Protein AF-C1N9M2-F1 (afdb_monomer_lite)

Secondary structure (DSSP, 8-state):
---------------------------------------EE-HHHHHHHS-SBTTEEEEEEE-TT-GGGG-EEEEE-GGG-EEEEEE-TTSTTTTT--TT-EEEEEEEEEEE--TT-TT-TT-EEEEEEEE-TT--HHHHHHHHHT-SSEEEEEEE---

Radius of gyration: 27.57 Å; chains: 1; bounding box: 59×73×79 Å

Structure (mmCIF, N/CA/C/O backbone):
data_AF-C1N9M2-F1
#
_entry.id   AF-C1N9M2-F1
#
loop_
_atom_site.group_PDB
_atom_site.id
_atom_site.type_symbol
_atom_site.label_atom_id
_atom_site.label_alt_id
_atom_site.label_comp_id
_atom_site.label_asym_id
_atom_site.label_entity_id
_atom_site.label_seq_id
_atom_site.pdbx_PDB_ins_code
_atom_site.Cartn_x
_atom_site.Cartn_y
_atom_site.Cartn_z
_atom_site.occupancy
_atom_site.B_iso_or_equiv
_atom_site.auth_seq_id
_atom_site.auth_comp_id
_atom_site.auth_asym_id
_atom_site.auth_atom_id
_atom_site.pdbx_PDB_model_num
ATOM 1 N N . MET A 1 1 ? -35.253 -57.212 -59.640 1.00 37.41 1 MET A N 1
ATOM 2 C CA . MET A 1 1 ? -33.849 -57.649 -59.494 1.00 37.41 1 MET A CA 1
ATOM 3 C C . MET A 1 1 ? -33.002 -56.432 -59.171 1.00 37.41 1 MET A C 1
ATOM 5 O O . MET A 1 1 ? -33.325 -55.352 -59.641 1.00 37.41 1 MET A O 1
ATOM 9 N N . ALA A 1 2 ? -32.024 -56.613 -58.289 1.00 39.84 2 ALA A N 1
ATOM 10 C CA . ALA A 1 2 ? -31.252 -55.571 -57.618 1.00 39.84 2 ALA A CA 1
ATOM 11 C C . ALA A 1 2 ? -30.393 -54.697 -58.550 1.00 39.84 2 ALA A C 1
ATOM 13 O O . ALA A 1 2 ? -29.876 -55.211 -59.537 1.00 39.84 2 ALA A O 1
ATOM 14 N N . ALA A 1 3 ? -30.157 -53.438 -58.154 1.00 36.25 3 ALA A N 1
ATOM 15 C CA . ALA A 1 3 ? -28.809 -52.917 -57.878 1.00 36.25 3 ALA A CA 1
ATOM 16 C C . ALA A 1 3 ? -28.842 -51.491 -57.273 1.00 36.25 3 ALA A C 1
ATOM 18 O O . ALA A 1 3 ? -29.442 -50.590 -57.845 1.00 36.25 3 ALA A O 1
ATOM 19 N N . SER A 1 4 ? -28.162 -51.350 -56.126 1.00 38.06 4 SER A N 1
ATOM 20 C CA . SER A 1 4 ? -27.242 -50.271 -55.700 1.00 38.06 4 SER A CA 1
ATOM 21 C C . SER A 1 4 ? -27.684 -48.796 -55.815 1.00 38.06 4 SER A C 1
ATOM 23 O O . SER A 1 4 ? -27.888 -48.279 -56.900 1.00 38.06 4 SER A O 1
ATOM 25 N N . ALA A 1 5 ? -27.929 -48.067 -54.721 1.00 42.16 5 ALA A N 1
ATOM 26 C CA . ALA A 1 5 ? -27.001 -47.569 -53.691 1.00 42.16 5 ALA A CA 1
ATOM 27 C C . ALA A 1 5 ? -26.202 -46.301 -54.084 1.00 42.16 5 ALA A C 1
ATOM 29 O O . ALA A 1 5 ? -25.345 -46.334 -54.958 1.00 42.16 5 ALA A O 1
ATOM 30 N N . LEU A 1 6 ? -26.435 -45.265 -53.264 1.00 40.19 6 LEU A N 1
ATOM 31 C CA . LEU A 1 6 ? -25.511 -44.236 -52.764 1.00 40.19 6 LEU A CA 1
ATOM 32 C C . LEU A 1 6 ? -25.307 -42.909 -53.527 1.00 40.19 6 LEU A C 1
ATOM 34 O O . LEU A 1 6 ? -24.643 -42.812 -54.549 1.00 40.19 6 LEU A O 1
ATOM 38 N N . ASN A 1 7 ? -25.738 -41.880 -52.793 1.00 40.66 7 ASN A N 1
ATOM 39 C CA . ASN A 1 7 ? -25.037 -40.648 -52.436 1.00 40.66 7 ASN A CA 1
ATOM 40 C C . ASN A 1 7 ? -24.967 -39.461 -53.402 1.00 40.66 7 ASN A C 1
ATOM 42 O O . ASN A 1 7 ? -24.285 -39.430 -54.420 1.00 40.66 7 ASN A O 1
ATOM 46 N N . ALA A 1 8 ? -25.617 -38.414 -52.895 1.00 46.62 8 ALA A N 1
ATOM 47 C CA . ALA A 1 8 ? -25.542 -37.015 -53.242 1.00 46.62 8 ALA A CA 1
ATOM 48 C C . ALA A 1 8 ? -24.115 -36.465 -53.366 1.00 46.62 8 ALA A C 1
ATOM 50 O O . ALA A 1 8 ? -23.241 -36.731 -52.543 1.00 46.62 8 ALA A O 1
ATOM 51 N N . SER A 1 9 ? -23.948 -35.556 -54.322 1.00 42.84 9 SER A N 1
ATOM 52 C CA . SER A 1 9 ? -23.095 -34.374 -54.169 1.00 42.84 9 SER A CA 1
ATOM 53 C C . SER A 1 9 ? -23.531 -33.302 -55.174 1.00 42.84 9 SER A C 1
ATOM 55 O O . SER A 1 9 ? -22.881 -33.033 -56.179 1.00 42.84 9 SER A O 1
ATOM 57 N N . SER A 1 10 ? -24.681 -32.672 -54.917 1.00 50.44 10 SER A N 1
ATOM 58 C CA . SER A 1 10 ? -25.063 -31.444 -55.617 1.00 50.44 10 SER A CA 1
ATOM 59 C C . SER A 1 10 ? -24.289 -30.265 -55.026 1.00 50.44 10 SER A C 1
ATOM 61 O O . SER A 1 10 ? -24.615 -29.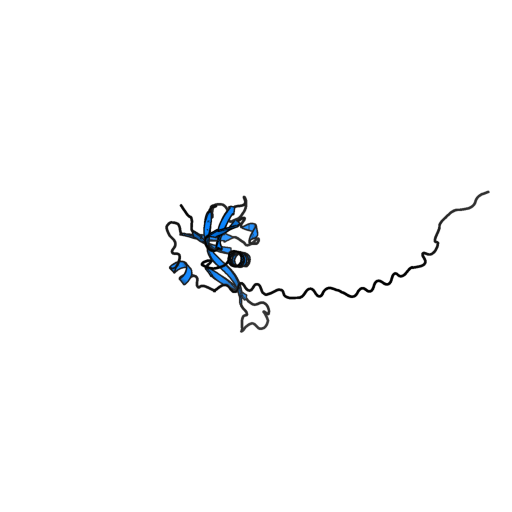742 -53.963 1.00 50.44 10 SER A O 1
ATOM 63 N N . VAL A 1 11 ? -23.215 -29.927 -55.730 1.00 45.47 11 VAL A N 1
ATOM 64 C CA . VAL A 1 11 ? -22.548 -28.628 -55.877 1.00 45.47 11 VAL A CA 1
ATOM 65 C C . VAL A 1 11 ? -23.225 -27.464 -55.128 1.00 45.47 11 VAL A C 1
ATOM 67 O O . VAL A 1 11 ? -24.228 -26.912 -55.578 1.00 45.47 11 VAL A O 1
ATOM 70 N N . PHE A 1 12 ? -22.633 -27.034 -54.010 1.00 42.81 12 PHE A N 1
ATOM 71 C CA . PHE A 1 12 ? -22.934 -25.731 -53.416 1.00 42.81 12 PHE A CA 1
ATOM 72 C C . PHE A 1 12 ? -22.310 -24.633 -54.287 1.00 42.81 12 PHE A C 1
ATOM 74 O O . PHE A 1 12 ? -21.106 -24.381 -54.244 1.00 42.81 12 PHE A O 1
ATOM 81 N N . LEU A 1 13 ? -23.146 -23.988 -55.099 1.00 48.97 13 LEU A N 1
ATOM 82 C CA . LEU A 1 13 ? -22.834 -22.736 -55.780 1.00 48.97 13 LEU A CA 1
ATOM 83 C C . LEU A 1 13 ? -22.651 -21.633 -54.733 1.00 48.97 13 LEU A C 1
ATOM 85 O O . LEU A 1 13 ? -23.570 -21.282 -53.996 1.00 48.97 13 LEU A O 1
ATOM 89 N N . GLY A 1 14 ? -21.427 -21.115 -54.656 1.00 43.50 14 GLY A N 1
ATOM 90 C CA . GLY A 1 14 ? -21.044 -20.066 -53.727 1.00 43.50 14 GLY A CA 1
ATOM 91 C C . GLY A 1 14 ? -21.743 -18.740 -54.014 1.00 43.50 14 GLY A C 1
ATOM 92 O O . GLY A 1 14 ? -21.480 -18.095 -55.026 1.00 43.50 14 GLY A O 1
ATOM 93 N N . SER A 1 15 ? -22.537 -18.268 -53.057 1.00 43.00 15 SER A N 1
ATOM 94 C CA . SER A 1 15 ? -22.836 -16.847 -52.905 1.00 43.00 15 SER A CA 1
ATOM 95 C C . SER A 1 15 ? -21.722 -16.205 -52.073 1.00 43.00 15 SER A C 1
ATOM 97 O O . SER A 1 15 ? -21.724 -16.262 -50.842 1.00 43.00 15 SER A O 1
ATOM 99 N N . ARG A 1 16 ? -20.731 -15.608 -52.741 1.00 47.44 16 ARG A N 1
ATOM 100 C CA . ARG A 1 16 ? -19.748 -14.730 -52.094 1.00 47.44 16 ARG A CA 1
ATOM 101 C C . ARG A 1 16 ? -20.454 -13.445 -51.654 1.00 47.44 16 ARG A C 1
ATOM 103 O O . ARG A 1 16 ? -20.592 -12.517 -52.443 1.00 47.44 16 ARG A O 1
ATOM 110 N N . VAL A 1 17 ? -20.883 -13.378 -50.396 1.00 45.50 17 VAL A N 1
ATOM 111 C CA . VAL A 1 17 ? -21.205 -12.099 -49.752 1.00 45.50 17 VAL A CA 1
ATOM 112 C C . VAL A 1 17 ? -19.875 -11.411 -49.449 1.00 45.50 17 VAL A C 1
ATOM 114 O O . VAL A 1 17 ? -19.174 -11.757 -48.502 1.00 45.50 17 VAL A O 1
ATOM 117 N N . ALA A 1 18 ? -19.491 -10.470 -50.306 1.00 50.62 18 ALA A N 1
ATOM 118 C CA . ALA A 1 18 ? -18.363 -9.586 -50.070 1.00 50.62 18 ALA A CA 1
ATOM 119 C C . ALA A 1 18 ? -18.758 -8.543 -49.012 1.00 50.62 18 ALA A C 1
ATOM 121 O O . ALA A 1 18 ? -19.285 -7.483 -49.337 1.00 50.62 18 ALA A O 1
ATOM 122 N N . THR A 1 19 ? -18.520 -8.836 -47.734 1.00 53.25 19 THR A N 1
ATOM 123 C CA . THR A 1 19 ? -18.505 -7.796 -46.697 1.00 53.25 19 THR A CA 1
ATOM 124 C C . THR A 1 19 ? -17.174 -7.042 -46.771 1.00 53.25 19 THR A C 1
ATOM 126 O O . THR A 1 19 ? -16.125 -7.685 -46.650 1.00 53.25 19 THR A O 1
ATOM 129 N N . PRO A 1 20 ? -17.157 -5.704 -46.923 1.00 45.53 20 PRO A N 1
ATOM 130 C CA . PRO A 1 20 ? -15.928 -4.932 -46.818 1.00 45.53 20 PRO A CA 1
ATOM 131 C C . PRO A 1 20 ? -15.431 -4.977 -45.367 1.00 45.53 20 PRO A C 1
ATOM 133 O O . PRO A 1 20 ? -15.916 -4.268 -44.487 1.00 45.53 20 PRO A O 1
ATOM 136 N N . SER A 1 21 ? -14.455 -5.842 -45.107 1.00 55.47 21 SER A N 1
ATOM 137 C CA . SER A 1 21 ? -13.678 -5.856 -43.870 1.00 55.47 21 SER A CA 1
ATOM 138 C C . SER A 1 21 ? -12.683 -4.693 -43.888 1.00 55.47 21 SER A C 1
ATOM 140 O O . SER A 1 21 ? -11.497 -4.88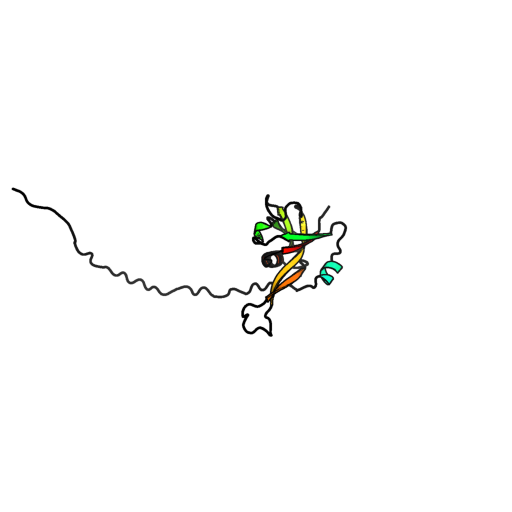6 -44.140 1.00 55.47 21 SER A O 1
ATOM 142 N N . THR A 1 22 ? -13.141 -3.476 -43.605 1.00 55.16 22 THR A N 1
ATOM 143 C CA . THR A 1 22 ? -12.250 -2.329 -43.375 1.00 55.16 22 THR A CA 1
ATOM 144 C C . THR A 1 22 ? -12.855 -1.346 -42.381 1.00 55.16 22 THR A C 1
ATOM 146 O O . THR A 1 22 ? -13.331 -0.274 -42.728 1.00 55.16 22 THR A O 1
ATOM 149 N N . ARG A 1 23 ? -12.764 -1.694 -41.098 1.00 48.91 23 ARG A N 1
ATOM 150 C CA . ARG A 1 23 ? -12.466 -0.747 -40.010 1.00 48.91 23 ARG A CA 1
ATOM 151 C C . ARG A 1 23 ? -12.032 -1.554 -38.797 1.00 48.91 23 ARG A C 1
ATOM 153 O O . ARG A 1 23 ? -12.763 -1.748 -37.832 1.00 48.91 23 ARG A O 1
ATOM 160 N N . ARG A 1 24 ? -10.795 -2.051 -38.862 1.00 43.84 24 ARG A N 1
ATOM 161 C CA . ARG A 1 24 ? -10.060 -2.432 -37.659 1.00 43.84 24 ARG A CA 1
ATOM 162 C C . ARG A 1 24 ? -9.912 -1.133 -36.877 1.00 43.84 24 ARG A C 1
ATOM 164 O O . ARG A 1 24 ? -9.107 -0.291 -37.266 1.00 43.84 24 ARG A O 1
ATOM 171 N N . ALA A 1 25 ? -10.764 -0.927 -35.872 1.00 48.66 25 ALA A N 1
ATOM 172 C CA . ALA A 1 25 ? -10.626 0.184 -34.946 1.00 48.66 25 ALA A CA 1
ATOM 173 C C . ALA A 1 25 ? -9.171 0.167 -34.483 1.00 48.66 25 ALA A C 1
ATOM 175 O O . ALA A 1 25 ? -8.717 -0.810 -33.877 1.00 48.66 25 ALA A O 1
ATOM 176 N N . SER A 1 26 ? -8.408 1.186 -34.874 1.00 52.25 26 SER A N 1
ATOM 177 C CA . SER A 1 26 ? -7.076 1.386 -34.348 1.00 52.25 26 SER A CA 1
ATOM 178 C C . SER A 1 26 ? -7.281 1.589 -32.856 1.00 52.25 26 SER A C 1
ATOM 180 O O . SER A 1 26 ? -7.698 2.649 -32.397 1.00 52.25 26 SER A O 1
ATOM 182 N N . ARG A 1 27 ? -7.075 0.519 -32.082 1.00 50.91 27 ARG A N 1
ATOM 183 C CA . ARG A 1 27 ? -6.890 0.613 -30.641 1.00 50.91 27 ARG A CA 1
ATOM 184 C C . ARG A 1 27 ? -5.716 1.561 -30.486 1.00 50.91 27 ARG A C 1
ATOM 186 O O . ARG A 1 27 ? -4.573 1.176 -30.728 1.00 50.91 27 ARG A O 1
ATOM 193 N N . SER A 1 28 ? -6.037 2.823 -30.219 1.00 47.47 28 SER A N 1
ATOM 194 C CA . SER A 1 28 ? -5.080 3.863 -29.903 1.00 47.47 28 SER A CA 1
ATOM 195 C C . SER A 1 28 ? -4.143 3.265 -28.868 1.00 47.47 28 SER A C 1
ATOM 197 O O . SER A 1 28 ? -4.559 2.950 -27.752 1.00 47.47 28 SER A O 1
ATOM 199 N N . LYS A 1 29 ? -2.890 3.028 -29.263 1.00 52.22 29 LYS A N 1
ATOM 200 C CA . LYS A 1 29 ? -1.802 2.718 -28.342 1.00 52.22 29 LYS A CA 1
ATOM 201 C C . LYS A 1 29 ? -1.490 3.999 -27.573 1.00 52.22 29 LYS A C 1
ATOM 203 O O . LYS A 1 29 ? -0.447 4.612 -27.747 1.00 52.22 29 LYS A O 1
ATOM 208 N N . ARG A 1 30 ? -2.424 4.417 -26.730 1.00 44.25 30 ARG A N 1
ATOM 209 C CA . ARG A 1 30 ? -2.139 5.199 -25.542 1.00 44.25 30 ARG A CA 1
ATOM 210 C C . ARG A 1 30 ? -2.389 4.265 -24.374 1.00 44.25 30 ARG A C 1
ATOM 212 O O . ARG A 1 30 ? -3.340 4.427 -23.624 1.00 44.25 30 ARG A O 1
ATOM 219 N N . ALA A 1 31 ? -1.493 3.293 -24.215 1.00 41.78 31 ALA A N 1
ATOM 220 C CA . ALA A 1 31 ? -1.048 3.020 -22.862 1.00 41.78 31 ALA A CA 1
ATOM 221 C C . ALA A 1 31 ? -0.388 4.332 -22.427 1.00 41.78 31 ALA A C 1
ATOM 223 O O . ALA A 1 31 ? 0.779 4.583 -22.727 1.00 41.78 31 ALA A O 1
ATOM 224 N N . SER A 1 32 ? -1.183 5.248 -21.866 1.00 40.25 32 SER A N 1
ATOM 225 C CA . SER A 1 32 ? -0.631 6.282 -21.010 1.00 40.25 32 SER A CA 1
ATOM 226 C C . SER A 1 32 ? 0.242 5.507 -20.048 1.00 40.25 32 SER A C 1
ATOM 228 O O . SER A 1 32 ? -0.272 4.629 -19.355 1.00 40.25 32 SER A O 1
ATOM 230 N N . LYS A 1 33 ? 1.557 5.736 -20.089 1.00 40.69 33 LYS A N 1
ATOM 231 C CA . LYS A 1 33 ? 2.416 5.332 -18.990 1.00 40.69 33 LYS A CA 1
ATOM 232 C C . LYS A 1 33 ? 1.690 5.835 -17.749 1.00 40.69 33 LYS A C 1
ATOM 234 O O . LYS A 1 33 ? 1.696 7.037 -17.496 1.00 40.69 33 LYS A O 1
ATOM 239 N N . VAL A 1 34 ? 1.061 4.937 -16.998 1.00 43.25 34 VAL A N 1
ATOM 240 C CA . VAL A 1 34 ? 0.866 5.142 -15.571 1.00 43.25 34 VAL A CA 1
ATOM 241 C C . VAL A 1 34 ? 2.269 4.952 -15.003 1.00 43.25 34 VAL A C 1
ATOM 243 O O . VAL A 1 34 ? 2.577 3.982 -14.332 1.00 43.25 34 VAL A O 1
ATOM 246 N N . ALA A 1 35 ? 3.187 5.832 -15.414 1.00 46.38 35 ALA A N 1
ATOM 247 C CA . ALA A 1 35 ? 4.283 6.188 -14.561 1.00 46.38 35 ALA A CA 1
ATOM 248 C C . ALA A 1 35 ? 3.530 6.830 -13.417 1.00 46.38 35 ALA A C 1
ATOM 250 O O . ALA A 1 35 ? 2.857 7.848 -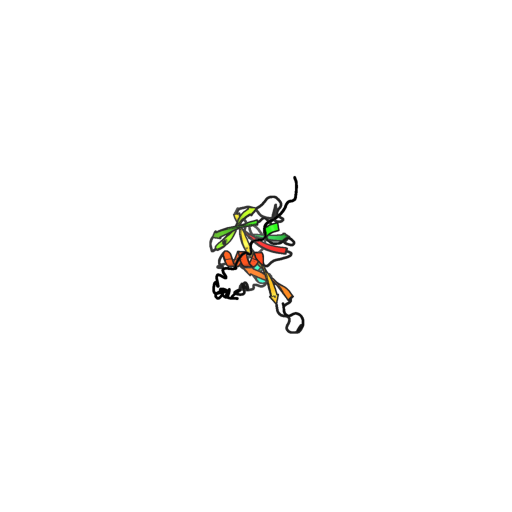13.624 1.00 46.38 35 ALA A O 1
ATOM 251 N N . VAL A 1 36 ? 3.509 6.146 -12.281 1.00 51.03 36 VAL A N 1
ATOM 252 C CA . VAL A 1 36 ? 3.121 6.765 -11.032 1.00 51.03 36 VAL A CA 1
ATOM 253 C C . VAL A 1 36 ? 4.003 8.006 -10.974 1.00 51.03 36 VAL A C 1
ATOM 255 O O . VAL A 1 36 ? 5.194 7.924 -10.706 1.00 51.03 36 VAL A O 1
ATOM 258 N N . ARG A 1 37 ? 3.460 9.167 -11.353 1.00 53.28 37 ARG A N 1
ATOM 259 C CA . ARG A 1 37 ? 4.154 10.451 -11.240 1.00 53.28 37 ARG A CA 1
ATOM 260 C C . ARG A 1 37 ? 4.013 10.894 -9.787 1.00 53.28 37 ARG A C 1
ATOM 262 O O . ARG A 1 37 ? 3.602 12.013 -9.509 1.00 53.28 37 ARG A O 1
ATOM 269 N N . ALA A 1 38 ? 4.251 9.934 -8.899 1.00 56.09 38 ALA A N 1
ATOM 270 C CA . ALA A 1 38 ? 4.344 10.091 -7.476 1.00 56.09 38 ALA A CA 1
ATOM 271 C C . ALA A 1 38 ? 5.443 11.113 -7.238 1.00 56.09 38 ALA A C 1
ATOM 273 O O . ALA A 1 38 ? 6.502 11.048 -7.871 1.00 56.09 38 ALA A O 1
ATOM 274 N N . LYS A 1 39 ? 5.204 12.062 -6.334 1.00 64.94 39 LYS A N 1
ATOM 275 C CA . LYS A 1 39 ? 6.320 12.740 -5.687 1.00 64.94 39 LYS A CA 1
ATOM 276 C C . LYS A 1 39 ? 7.149 11.646 -5.028 1.00 64.94 39 LYS A C 1
ATOM 278 O O . LYS A 1 39 ? 6.704 11.039 -4.061 1.00 64.94 39 LYS A O 1
ATOM 283 N N . GLN A 1 40 ? 8.296 11.348 -5.624 1.00 68.81 40 GLN A N 1
ATOM 284 C CA . GLN A 1 40 ? 9.262 10.452 -5.020 1.00 68.81 40 GLN A CA 1
ATOM 285 C C . GLN A 1 40 ? 9.716 11.115 -3.724 1.00 68.81 40 GLN A C 1
ATOM 287 O O . GLN A 1 40 ? 10.100 12.288 -3.732 1.00 68.81 40 GLN A O 1
ATOM 292 N N . CYS A 1 41 ? 9.609 10.389 -2.623 1.00 81.31 41 CYS A N 1
ATOM 293 C CA . CYS A 1 41 ? 10.083 10.830 -1.327 1.00 81.31 41 CYS A CA 1
ATOM 294 C C . CYS A 1 41 ? 11.199 9.895 -0.880 1.00 81.31 41 CYS A C 1
ATOM 296 O O . CYS A 1 41 ? 11.135 8.683 -1.105 1.00 81.31 41 CYS A O 1
ATOM 298 N N . GLU A 1 42 ? 12.212 10.467 -0.240 1.00 85.12 42 GLU A N 1
ATOM 299 C CA . GLU A 1 42 ? 13.232 9.679 0.435 1.00 85.12 42 GLU A CA 1
ATOM 300 C C . GLU A 1 42 ? 12.625 9.019 1.675 1.00 85.12 42 GLU A C 1
ATOM 302 O O . GLU A 1 42 ? 11.784 9.599 2.370 1.00 85.12 42 GLU A O 1
ATOM 307 N N . GLU A 1 43 ? 13.070 7.799 1.974 1.00 86.69 43 GLU A N 1
ATOM 308 C CA . GLU A 1 43 ? 12.608 7.054 3.150 1.00 86.69 43 GLU A CA 1
ATOM 309 C C . GLU A 1 43 ? 12.840 7.851 4.440 1.00 86.69 43 GLU A C 1
ATOM 311 O O . GLU A 1 43 ? 11.966 7.911 5.302 1.00 86.69 43 GLU A O 1
ATOM 316 N N . SER A 1 44 ? 13.991 8.520 4.553 1.00 87.06 44 SER A N 1
ATOM 317 C CA . SER A 1 44 ? 14.343 9.330 5.722 1.00 87.06 44 SER A CA 1
ATOM 318 C C . SER A 1 44 ? 13.353 10.461 5.982 1.00 87.06 44 SER A C 1
ATOM 320 O O . SER A 1 44 ? 13.035 10.734 7.138 1.00 87.06 44 SER A O 1
ATOM 322 N N . ASP A 1 45 ? 12.846 11.095 4.926 1.00 89.25 45 ASP A N 1
ATOM 323 C CA . ASP A 1 45 ? 11.935 12.234 5.043 1.00 89.25 45 ASP A CA 1
ATOM 324 C C . ASP A 1 45 ? 10.553 11.772 5.512 1.00 89.25 45 ASP A C 1
ATOM 326 O O . ASP A 1 45 ? 9.937 12.397 6.376 1.00 89.25 45 ASP A O 1
ATOM 330 N N . LEU A 1 46 ? 10.091 10.630 4.995 1.00 88.81 46 LEU A N 1
ATOM 331 C CA . LEU A 1 46 ? 8.836 10.005 5.408 1.00 88.81 46 LEU A CA 1
ATOM 332 C C . LEU A 1 46 ? 8.886 9.499 6.849 1.00 88.81 46 LEU A C 1
ATOM 334 O O . LEU A 1 46 ? 7.940 9.717 7.601 1.00 88.81 46 LEU A O 1
ATOM 338 N N . MET A 1 47 ? 9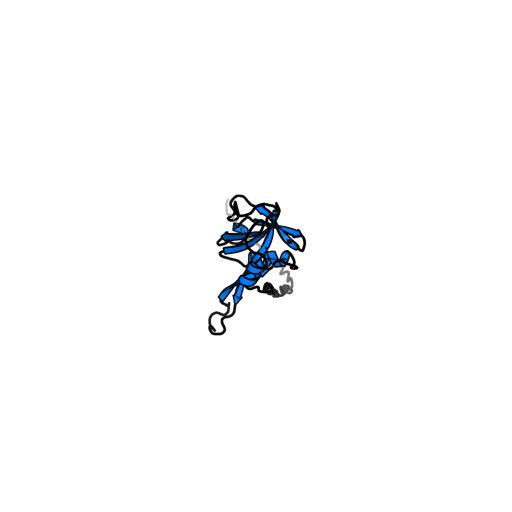.996 8.883 7.252 1.00 87.00 47 MET A N 1
ATOM 339 C CA . MET A 1 47 ? 10.186 8.401 8.623 1.00 87.00 47 MET A CA 1
ATOM 340 C C . MET A 1 47 ? 10.360 9.556 9.619 1.00 87.00 47 MET A C 1
ATOM 342 O O . MET A 1 47 ? 9.933 9.448 10.766 1.00 87.00 47 MET A O 1
ATOM 346 N N . ALA A 1 48 ? 10.941 10.684 9.196 1.00 90.44 48 ALA A N 1
ATOM 347 C CA . ALA A 1 48 ? 10.991 11.898 10.009 1.00 90.44 48 ALA A CA 1
ATOM 348 C C . ALA A 1 48 ? 9.607 12.551 10.157 1.00 90.44 48 ALA A C 1
ATOM 350 O O . ALA A 1 48 ? 9.282 13.077 11.222 1.00 90.44 48 ALA A O 1
ATOM 351 N N . LYS A 1 49 ? 8.785 12.509 9.101 1.00 92.06 49 LYS A N 1
ATOM 352 C CA . LYS A 1 49 ? 7.419 13.048 9.095 1.00 92.06 49 LYS A CA 1
ATOM 353 C C . LYS A 1 49 ? 6.439 12.188 9.898 1.00 92.06 49 LYS A C 1
ATOM 355 O O . LYS A 1 49 ? 5.594 12.731 10.607 1.00 92.06 49 LYS A O 1
ATOM 360 N N . TYR A 1 50 ? 6.565 10.866 9.807 1.00 92.06 50 TYR A N 1
ATOM 361 C CA . TYR A 1 50 ? 5.734 9.887 10.506 1.00 92.06 50 TYR A CA 1
ATOM 362 C C . TYR A 1 50 ? 6.618 8.963 11.358 1.00 92.06 50 TYR A C 1
ATOM 364 O O . TYR A 1 50 ? 6.876 7.821 10.968 1.00 92.06 50 TYR A O 1
ATOM 372 N N . PRO A 1 51 ? 7.112 9.443 12.512 1.00 90.00 51 PRO A N 1
ATOM 373 C CA . PRO A 1 51 ? 7.969 8.639 13.370 1.00 90.00 51 PRO A CA 1
ATOM 374 C C . PRO A 1 51 ? 7.210 7.425 13.912 1.00 90.00 51 PRO A C 1
ATOM 376 O O . PRO A 1 51 ? 6.049 7.527 14.312 1.00 90.00 51 PRO A O 1
ATOM 379 N N . GLU A 1 52 ? 7.881 6.274 13.949 1.00 88.19 52 GLU A N 1
ATOM 380 C CA . GLU A 1 52 ? 7.321 5.069 14.557 1.00 88.19 52 GLU A CA 1
ATOM 381 C C . GLU A 1 52 ? 7.088 5.279 16.058 1.00 88.19 52 GLU A C 1
ATOM 383 O O . GLU A 1 52 ? 7.963 5.756 16.785 1.00 88.19 52 GLU A O 1
ATOM 388 N N . GLY A 1 53 ? 5.905 4.890 16.532 1.00 81.25 53 GLY A N 1
ATOM 389 C CA . GLY A 1 53 ? 5.525 5.029 17.931 1.00 81.25 53 GLY A CA 1
ATOM 390 C C . GLY A 1 53 ? 4.060 5.415 18.106 1.00 81.25 53 GLY A C 1
ATOM 391 O O . GLY A 1 53 ? 3.466 6.117 17.288 1.00 81.25 53 GLY A O 1
ATOM 392 N N . GLY A 1 54 ? 3.462 4.939 19.200 1.00 86.50 54 GLY A N 1
ATOM 393 C CA . GLY A 1 54 ? 2.042 5.150 19.479 1.00 86.50 54 GLY A CA 1
ATOM 394 C C . GLY A 1 54 ? 1.157 4.546 18.377 1.00 86.50 54 GLY A C 1
ATOM 395 O O . GLY A 1 54 ? 1.256 3.341 18.134 1.00 86.50 54 GLY A O 1
ATOM 396 N N . PRO A 1 55 ? 0.301 5.340 17.708 1.00 92.25 55 PRO A N 1
ATOM 397 C CA . PRO A 1 55 ? -0.609 4.837 16.682 1.00 92.25 55 PRO A CA 1
ATOM 398 C C . PRO A 1 55 ? 0.063 4.612 15.316 1.00 92.25 55 PRO A C 1
ATOM 400 O O . PRO A 1 55 ? -0.548 3.999 14.444 1.00 92.25 55 PRO A O 1
ATOM 403 N N . VAL A 1 56 ? 1.296 5.088 15.100 1.00 95.38 56 VAL A N 1
ATOM 404 C CA . VAL A 1 56 ? 2.012 4.952 13.821 1.00 95.38 56 VAL A CA 1
ATOM 405 C C . VAL A 1 56 ? 2.984 3.775 13.867 1.00 95.38 56 VAL A C 1
ATOM 407 O O . VAL A 1 56 ? 3.782 3.649 14.798 1.00 95.38 56 VAL A O 1
ATOM 410 N N . PHE A 1 57 ? 2.941 2.916 12.848 1.00 94.81 57 PHE A N 1
ATOM 411 C CA . PHE A 1 57 ? 3.810 1.746 12.731 1.00 94.81 57 PHE A CA 1
ATOM 412 C C . PHE A 1 57 ? 4.151 1.423 11.272 1.00 94.81 57 PHE A C 1
ATOM 414 O O . PHE A 1 57 ? 3.344 1.630 10.364 1.00 94.81 57 PHE A O 1
ATOM 421 N N . ARG A 1 58 ? 5.340 0.857 11.045 1.00 94.25 58 ARG A N 1
ATOM 422 C CA . ARG A 1 58 ? 5.748 0.322 9.742 1.00 94.25 58 ARG A CA 1
ATOM 423 C C . ARG A 1 58 ? 5.378 -1.149 9.622 1.00 94.25 58 ARG A C 1
ATOM 425 O O . ARG A 1 58 ? 5.474 -1.925 10.573 1.00 94.25 58 ARG A O 1
ATOM 432 N N . VAL A 1 59 ? 4.989 -1.555 8.423 1.00 94.81 59 VAL A N 1
ATOM 433 C CA . VAL A 1 59 ? 4.702 -2.948 8.094 1.00 94.81 59 VAL A CA 1
ATOM 434 C C . VAL A 1 59 ? 5.342 -3.316 6.764 1.00 94.81 59 VAL A C 1
ATOM 436 O O . VAL A 1 59 ? 5.306 -2.540 5.815 1.00 94.81 59 VAL A O 1
ATOM 439 N N . SER A 1 60 ? 5.895 -4.526 6.699 1.00 94.88 60 SER A N 1
ATOM 440 C CA . SER A 1 60 ? 6.360 -5.146 5.458 1.00 94.88 60 SER A CA 1
ATOM 441 C C . SER A 1 60 ? 5.507 -6.369 5.145 1.00 94.88 60 SER A C 1
ATOM 443 O O . SER A 1 60 ? 5.297 -7.240 6.005 1.00 94.88 60 SER A O 1
ATOM 445 N N . ILE A 1 61 ? 4.963 -6.431 3.934 1.00 94.19 61 ILE A N 1
ATOM 446 C CA . ILE A 1 61 ? 4.022 -7.461 3.493 1.00 94.19 61 ILE A CA 1
ATOM 447 C C . ILE A 1 61 ? 4.575 -8.138 2.245 1.00 94.19 61 ILE A C 1
ATOM 449 O O . ILE A 1 61 ? 4.960 -7.485 1.286 1.00 94.19 61 ILE A O 1
ATOM 453 N N . ASP A 1 62 ? 4.596 -9.466 2.255 1.00 92.50 62 ASP A N 1
ATOM 454 C CA . ASP A 1 62 ? 5.035 -10.253 1.107 1.00 92.50 62 ASP A CA 1
ATOM 455 C C . ASP A 1 62 ? 3.993 -10.170 -0.020 1.00 92.50 62 ASP A C 1
ATOM 457 O O . ASP A 1 62 ? 2.825 -10.524 0.180 1.00 92.50 62 ASP A O 1
ATOM 461 N N . CYS A 1 63 ? 4.414 -9.692 -1.191 1.00 91.38 63 CYS A N 1
ATOM 462 C CA . CYS A 1 63 ? 3.606 -9.607 -2.406 1.00 91.38 63 CYS A CA 1
ATOM 463 C C . CYS A 1 63 ? 4.255 -10.328 -3.598 1.00 91.38 63 CYS A C 1
ATOM 465 O O . CYS A 1 63 ? 3.923 -10.030 -4.744 1.00 91.38 63 CYS A O 1
ATOM 467 N N . THR A 1 64 ? 5.123 -11.314 -3.347 1.00 89.00 64 THR A N 1
ATOM 468 C CA . THR A 1 64 ? 5.767 -12.146 -4.386 1.00 89.00 64 THR A CA 1
ATOM 469 C C . THR A 1 64 ? 4.783 -12.805 -5.355 1.00 89.00 64 THR A C 1
ATOM 471 O O . THR A 1 64 ? 5.073 -12.956 -6.540 1.00 89.00 64 THR A O 1
ATOM 474 N N . MET A 1 65 ? 3.587 -13.158 -4.879 1.00 85.06 65 MET A N 1
ATOM 475 C CA . MET A 1 65 ? 2.501 -13.721 -5.694 1.00 85.06 65 MET A CA 1
ATOM 476 C C . MET A 1 65 ? 1.549 -12.643 -6.259 1.00 85.06 65 MET A C 1
ATOM 478 O O . MET A 1 65 ? 0.436 -12.950 -6.694 1.00 85.06 65 MET A O 1
ATOM 482 N N . GLY A 1 66 ? 1.990 -11.382 -6.270 1.00 84.44 66 GLY A N 1
ATOM 483 C CA . GLY A 1 66 ? 1.260 -10.194 -6.709 1.00 84.44 66 GLY A CA 1
ATOM 484 C C . GLY A 1 66 ? 0.497 -9.493 -5.582 1.00 84.44 66 GLY A C 1
ATOM 485 O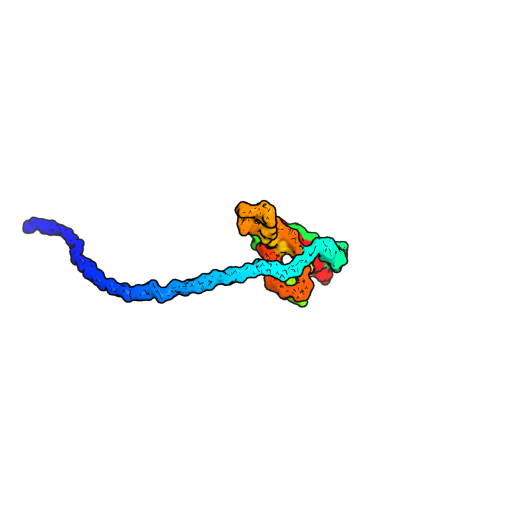 O . GLY A 1 66 ? 0.164 -10.085 -4.562 1.00 84.44 66 GLY A O 1
ATOM 486 N N . THR A 1 67 ? 0.131 -8.225 -5.773 1.00 85.00 67 THR A N 1
ATOM 487 C CA . THR A 1 67 ? -0.562 -7.410 -4.750 1.00 85.00 67 THR A CA 1
ATOM 488 C C . THR A 1 67 ? -1.868 -8.045 -4.259 1.00 85.00 67 THR A C 1
ATOM 490 O O . THR A 1 67 ? -2.217 -7.931 -3.086 1.00 85.00 67 THR A O 1
ATOM 493 N N . ASN A 1 68 ? -2.551 -8.818 -5.108 1.00 86.25 68 ASN A N 1
ATOM 494 C CA . ASN A 1 68 ? -3.750 -9.570 -4.730 1.00 86.25 68 ASN A CA 1
ATOM 495 C C . ASN A 1 68 ? -3.494 -10.654 -3.664 1.00 86.25 68 ASN A C 1
ATOM 497 O O . ASN A 1 68 ? -4.416 -10.980 -2.912 1.00 86.25 68 ASN A O 1
ATOM 501 N N . SER A 1 69 ? -2.274 -11.202 -3.566 1.00 87.75 69 SER A N 1
ATOM 502 C CA . SER A 1 69 ? -1.918 -12.210 -2.555 1.00 87.75 69 SER A CA 1
ATOM 503 C C . SER A 1 69 ? -1.786 -11.623 -1.152 1.00 87.75 69 SER A C 1
ATOM 505 O O . SER A 1 69 ? -1.869 -12.356 -0.166 1.00 87.75 69 SER A O 1
ATOM 507 N N . THR A 1 70 ? -1.641 -10.299 -1.039 1.00 91.25 70 THR A N 1
ATOM 508 C CA . THR A 1 70 ? -1.644 -9.616 0.261 1.00 91.25 70 THR A CA 1
ATOM 509 C C . THR A 1 70 ? -2.980 -9.781 0.979 1.00 91.25 70 THR A C 1
ATOM 511 O O . THR A 1 70 ? -3.026 -9.859 2.207 1.00 91.25 70 THR A O 1
ATOM 514 N N . GLY A 1 71 ? -4.071 -9.900 0.214 1.00 92.31 71 GLY A N 1
ATOM 515 C CA . GLY A 1 71 ? -5.432 -10.017 0.726 1.00 92.31 71 GLY A CA 1
ATOM 516 C C . GLY A 1 71 ? -5.979 -8.728 1.341 1.00 92.31 71 GLY A C 1
ATOM 517 O O . GLY A 1 71 ? -7.039 -8.776 1.962 1.00 92.31 71 GLY A O 1
ATOM 518 N N . ILE A 1 72 ? -5.293 -7.596 1.189 1.00 94.00 72 ILE A N 1
ATOM 519 C CA . ILE A 1 72 ? -5.742 -6.303 1.711 1.00 94.00 72 ILE A CA 1
ATOM 520 C C . ILE A 1 72 ? -6.793 -5.732 0.767 1.00 94.00 72 ILE A C 1
ATOM 522 O O . ILE A 1 72 ? -6.620 -5.743 -0.450 1.00 94.00 72 ILE A O 1
ATOM 526 N N . VAL A 1 73 ? -7.878 -5.212 1.328 1.00 94.06 73 VAL A N 1
ATOM 527 C CA . VAL A 1 73 ? -8.856 -4.418 0.588 1.00 94.06 73 VAL A CA 1
ATOM 528 C C . VAL A 1 73 ? -8.893 -3.037 1.214 1.00 94.06 73 VAL A C 1
ATOM 530 O O . VAL A 1 73 ? -9.274 -2.889 2.377 1.00 94.06 73 VAL A O 1
ATOM 533 N N . MET A 1 74 ? -8.512 -2.025 0.445 1.00 94.81 74 MET A N 1
ATOM 534 C CA . MET A 1 74 ? -8.546 -0.637 0.892 1.00 94.81 74 MET A CA 1
ATOM 535 C C . MET A 1 74 ? -9.749 0.093 0.305 1.00 94.81 74 MET A C 1
ATOM 537 O O . MET A 1 74 ? -10.142 -0.178 -0.828 1.00 94.81 74 MET A O 1
ATOM 541 N N . LYS A 1 75 ? -10.305 1.034 1.059 1.00 95.44 75 LYS A N 1
ATOM 542 C CA . LYS A 1 75 ? -11.294 2.012 0.598 1.00 95.44 75 LYS A CA 1
ATOM 543 C C . LYS A 1 75 ? -10.670 3.407 0.629 1.00 95.44 75 LYS A C 1
ATOM 545 O O . LYS A 1 75 ? -9.641 3.612 1.271 1.00 95.44 75 LYS A O 1
ATOM 550 N N . GLU A 1 76 ? -11.297 4.347 -0.059 1.00 95.19 76 GLU A N 1
ATOM 551 C CA . GLU A 1 76 ? -10.979 5.764 0.094 1.00 95.19 76 GLU A CA 1
ATOM 552 C C . GLU A 1 76 ? -11.424 6.219 1.491 1.00 95.19 76 GLU A C 1
ATOM 554 O O . GLU A 1 76 ? -12.594 6.059 1.849 1.00 95.19 76 GLU A O 1
ATOM 559 N N . GLY A 1 77 ? -10.467 6.677 2.294 1.00 91.81 77 GLY A N 1
ATOM 560 C CA . GLY A 1 77 ? -10.685 7.270 3.608 1.00 91.81 77 GLY A CA 1
ATOM 561 C C . GLY A 1 77 ? -10.595 8.795 3.556 1.00 91.81 77 GLY A C 1
ATOM 562 O O . GLY A 1 77 ? -10.664 9.409 2.486 1.00 91.81 77 GLY A O 1
ATOM 563 N N . ASP A 1 78 ? -10.422 9.404 4.725 1.00 87.62 78 ASP A N 1
ATOM 564 C CA . ASP A 1 78 ? -10.348 10.858 4.863 1.00 87.62 78 ASP A CA 1
ATOM 565 C C . ASP A 1 78 ? -9.158 11.449 4.094 1.00 87.62 78 ASP A C 1
ATOM 567 O O . ASP A 1 78 ? -8.090 10.839 3.979 1.00 87.62 78 ASP A O 1
ATOM 571 N N . GLU A 1 79 ? -9.359 12.645 3.532 1.00 85.38 79 GLU A N 1
ATOM 572 C CA . GLU A 1 79 ? -8.365 13.358 2.710 1.00 85.38 79 GLU A CA 1
ATOM 573 C C . GLU A 1 79 ? -7.849 12.544 1.499 1.00 85.38 79 GLU A C 1
ATOM 575 O O . GLU A 1 79 ? -6.791 12.839 0.946 1.00 85.38 79 GLU A O 1
ATOM 580 N N . GLY A 1 80 ? -8.583 11.504 1.076 1.00 87.12 80 GLY A N 1
ATOM 581 C CA . GLY A 1 80 ? -8.200 10.620 -0.029 1.00 87.12 80 GLY A CA 1
ATOM 582 C C . GLY A 1 80 ? -7.197 9.526 0.352 1.00 87.12 80 GLY A C 1
ATOM 583 O O . GLY A 1 80 ? -6.775 8.753 -0.516 1.00 87.12 80 GLY A O 1
ATOM 584 N N . ARG A 1 81 ? -6.817 9.411 1.633 1.00 93.38 81 ARG A N 1
ATOM 585 C CA . ARG A 1 81 ? -5.861 8.390 2.077 1.00 93.38 81 ARG A CA 1
ATOM 586 C C . ARG A 1 81 ? -6.493 6.996 2.055 1.00 93.38 81 ARG A C 1
ATOM 588 O O . ARG A 1 81 ? -7.642 6.835 2.466 1.00 93.38 81 ARG A O 1
ATOM 595 N N . PRO A 1 82 ? -5.770 5.956 1.607 1.00 95.12 82 PRO A N 1
ATOM 596 C CA . PRO A 1 82 ? -6.286 4.593 1.658 1.00 95.12 82 PRO A CA 1
ATOM 597 C C . PRO A 1 82 ? -6.479 4.104 3.100 1.00 95.12 82 PRO A C 1
ATOM 599 O O . PRO A 1 82 ? -5.550 4.153 3.903 1.00 95.12 82 PRO A O 1
ATOM 602 N N . GLU A 1 83 ? -7.659 3.573 3.407 1.00 96.38 83 GLU A N 1
ATOM 603 C CA . GLU A 1 83 ? -7.989 2.957 4.699 1.00 96.38 83 GLU A CA 1
ATOM 604 C C . GLU A 1 83 ? -8.297 1.468 4.505 1.00 96.38 83 GLU A C 1
ATOM 606 O O . GLU A 1 83 ? -8.995 1.075 3.565 1.00 96.38 83 GLU A O 1
ATOM 611 N N . VAL A 1 84 ? -7.806 0.612 5.400 1.00 95.88 84 VAL A N 1
ATOM 612 C CA . VAL A 1 84 ? -8.066 -0.830 5.360 1.00 95.88 84 VAL A CA 1
ATOM 613 C C . VAL A 1 84 ? -9.539 -1.100 5.669 1.00 95.88 84 VAL A C 1
ATOM 615 O O . VAL A 1 84 ? -9.998 -0.956 6.797 1.00 95.88 84 VAL A O 1
ATOM 618 N N . SER A 1 85 ? -10.280 -1.563 4.665 1.00 95.81 85 SER A N 1
ATOM 619 C CA . SER A 1 85 ? -11.701 -1.917 4.790 1.00 95.81 85 SER A CA 1
ATOM 620 C C . SER A 1 85 ? -11.924 -3.389 5.137 1.00 95.81 85 SER A C 1
ATOM 622 O O . SER A 1 85 ? -12.855 -3.725 5.864 1.00 95.81 85 SER A O 1
ATOM 624 N N . ALA A 1 86 ? -11.072 -4.280 4.626 1.00 94.69 86 ALA A N 1
ATOM 625 C CA . ALA A 1 86 ? -11.146 -5.709 4.891 1.00 94.69 86 ALA A CA 1
ATOM 626 C C . ALA A 1 86 ? -9.785 -6.381 4.690 1.00 94.69 86 ALA A C 1
ATOM 628 O O . ALA A 1 86 ? -8.947 -5.925 3.910 1.00 94.69 86 ALA A O 1
ATOM 629 N N . ILE A 1 87 ? -9.596 -7.512 5.368 1.00 94.88 87 ILE A N 1
ATOM 630 C CA . ILE A 1 87 ? -8.424 -8.374 5.216 1.00 94.88 87 ILE A CA 1
ATOM 631 C C . ILE A 1 87 ? -8.927 -9.779 4.908 1.00 94.88 87 ILE A C 1
ATOM 633 O O . ILE A 1 87 ? -9.606 -10.407 5.723 1.00 94.88 87 ILE A O 1
ATOM 637 N N . ARG A 1 88 ? -8.623 -10.271 3.706 1.00 93.38 88 ARG A N 1
ATOM 638 C CA . ARG A 1 88 ? -9.061 -11.590 3.251 1.00 93.38 88 ARG A CA 1
ATOM 639 C C . ARG A 1 88 ? -8.353 -12.690 4.048 1.00 93.38 88 ARG A C 1
ATOM 641 O O . ARG A 1 88 ? -7.130 -12.636 4.226 1.00 93.38 88 ARG A O 1
ATOM 648 N N . PRO A 1 89 ? -9.083 -13.726 4.494 1.00 88.31 89 PRO A N 1
ATOM 649 C CA . PRO A 1 89 ? -8.465 -14.871 5.143 1.00 88.31 89 PRO A CA 1
ATOM 650 C C . PRO A 1 89 ? -7.529 -15.581 4.155 1.00 88.31 89 PRO A C 1
ATOM 652 O O . PRO A 1 89 ? -7.936 -15.930 3.052 1.00 88.31 89 PRO A O 1
ATOM 655 N N . GLY A 1 90 ? -6.270 -15.773 4.555 1.00 87.00 90 GLY A N 1
ATOM 656 C CA . GLY A 1 90 ? -5.236 -16.415 3.733 1.00 87.00 90 GLY A CA 1
ATOM 657 C C . GLY A 1 90 ? -4.277 -15.451 3.030 1.00 87.00 90 GLY A C 1
ATOM 658 O O . GLY A 1 90 ? -3.283 -15.910 2.481 1.00 87.00 90 GLY A O 1
ATOM 659 N N . GLY A 1 91 ? -4.528 -14.138 3.081 1.00 90.56 91 GLY A N 1
ATOM 660 C CA . GLY A 1 91 ? -3.578 -13.138 2.594 1.00 90.56 91 GLY A CA 1
ATOM 661 C C . GLY A 1 91 ? -2.380 -12.944 3.528 1.00 90.56 91 GLY A C 1
ATOM 662 O O . GLY A 1 91 ? -2.483 -13.149 4.742 1.00 90.56 91 GLY A O 1
ATOM 663 N N . THR A 1 92 ? -1.251 -12.500 2.979 1.00 92.12 92 THR A N 1
ATOM 664 C CA . THR A 1 92 ? -0.003 -12.265 3.736 1.00 92.12 92 THR A CA 1
ATOM 665 C C . THR A 1 92 ? -0.080 -11.067 4.693 1.00 92.12 92 THR A C 1
ATOM 667 O O . THR A 1 92 ? 0.754 -10.939 5.592 1.00 92.12 92 THR A O 1
ATOM 670 N N . ALA A 1 93 ? -1.095 -10.209 4.550 1.00 90.94 93 ALA A N 1
ATOM 671 C CA . ALA A 1 93 ? -1.366 -9.095 5.459 1.00 90.94 93 ALA A CA 1
ATOM 672 C C . ALA A 1 93 ? -2.125 -9.498 6.732 1.00 90.94 93 ALA A C 1
ATOM 674 O O . ALA A 1 93 ? -2.291 -8.686 7.650 1.00 90.94 93 ALA A O 1
ATOM 675 N N . LYS A 1 94 ? -2.605 -10.747 6.803 1.00 89.62 94 LYS A N 1
ATOM 676 C CA . LYS A 1 94 ? -3.316 -11.263 7.973 1.00 89.62 94 LYS A CA 1
ATOM 677 C C . LYS A 1 94 ? -2.446 -11.108 9.225 1.00 89.62 94 LYS A C 1
ATOM 679 O O . LYS A 1 94 ? -1.266 -11.443 9.213 1.00 89.62 94 LYS A O 1
ATOM 684 N N . ASN A 1 95 ? -3.049 -10.619 10.308 1.00 89.81 95 ASN A N 1
ATOM 685 C CA . ASN A 1 95 ? -2.420 -10.329 11.607 1.00 89.81 95 ASN A CA 1
ATOM 686 C C . ASN A 1 95 ? -1.398 -9.178 11.625 1.00 89.81 95 ASN A C 1
ATOM 688 O O . ASN A 1 95 ? -0.933 -8.830 12.707 1.00 89.81 95 ASN A O 1
ATOM 692 N N . LYS A 1 96 ? -1.054 -8.578 10.480 1.00 92.75 96 LYS A N 1
ATOM 693 C CA . LYS A 1 96 ? -0.164 -7.407 10.423 1.00 92.75 96 LYS A CA 1
ATOM 694 C C . LYS A 1 96 ? -0.943 -6.093 10.450 1.00 92.75 96 LYS A C 1
ATOM 696 O O . LYS A 1 96 ? -0.526 -5.133 11.088 1.00 92.75 96 LYS A O 1
ATOM 701 N N . LEU A 1 97 ? -2.092 -6.087 9.780 1.00 93.88 97 LEU A N 1
ATOM 702 C CA . LEU A 1 97 ? -3.007 -4.954 9.699 1.00 93.88 97 LEU A CA 1
ATOM 703 C C . LEU A 1 97 ? -4.320 -5.257 10.422 1.00 93.88 97 LEU A C 1
ATOM 705 O O . LEU A 1 97 ? -4.673 -6.419 10.653 1.00 93.88 97 LEU A O 1
ATOM 709 N N . LYS A 1 98 ? -5.060 -4.199 10.739 1.00 94.38 98 LYS A N 1
ATOM 710 C CA . LYS A 1 98 ? -6.437 -4.229 11.227 1.00 94.38 98 LYS A CA 1
ATOM 711 C C . LYS A 1 98 ? -7.330 -3.381 10.323 1.00 94.38 98 LYS A C 1
ATOM 713 O O . LYS A 1 98 ? -6.861 -2.511 9.596 1.00 94.38 98 LYS A O 1
ATOM 718 N N . ILE A 1 99 ? -8.628 -3.672 10.355 1.00 95.19 99 ILE A N 1
ATOM 719 C CA . ILE A 1 99 ? -9.640 -2.835 9.699 1.00 95.19 99 ILE A CA 1
ATOM 720 C C . ILE A 1 99 ? -9.623 -1.461 10.377 1.00 95.19 99 ILE A C 1
ATOM 722 O O . ILE A 1 99 ? -9.575 -1.401 11.603 1.00 95.19 99 ILE A O 1
ATOM 726 N N . GLY A 1 100 ? -9.648 -0.394 9.580 1.00 94.69 100 GLY A N 1
ATOM 727 C CA . GLY A 1 100 ? -9.528 0.988 10.043 1.00 94.69 100 GLY A CA 1
ATOM 728 C C . GLY A 1 100 ? -8.102 1.545 10.028 1.00 94.69 100 GLY A C 1
ATOM 729 O O . GLY A 1 100 ? -7.937 2.749 10.180 1.00 94.69 100 GLY A O 1
ATOM 730 N N . ASP A 1 101 ? -7.073 0.715 9.8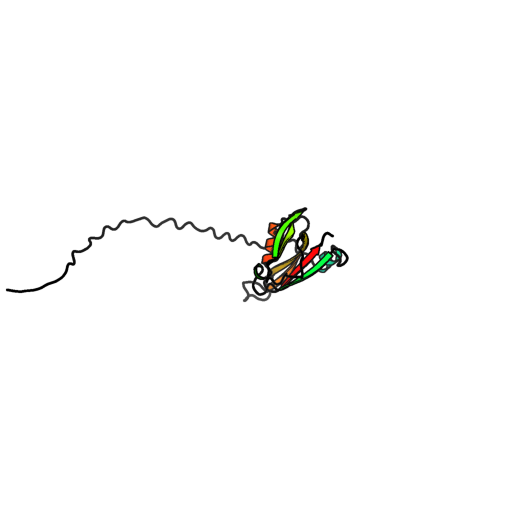07 1.00 95.88 101 ASP A N 1
ATOM 731 C CA . ASP A 1 101 ? -5.705 1.223 9.657 1.00 95.88 101 ASP A CA 1
ATOM 732 C C . ASP A 1 101 ? -5.613 2.107 8.392 1.00 95.88 101 ASP A C 1
ATOM 734 O O . ASP A 1 101 ? -6.046 1.708 7.307 1.00 95.88 101 ASP A O 1
ATOM 738 N N . VAL A 1 102 ? -5.021 3.294 8.515 1.00 95.81 102 VAL A N 1
ATOM 739 C CA . VAL A 1 102 ? -4.862 4.283 7.437 1.00 95.81 102 VAL A CA 1
ATOM 740 C C . VAL A 1 102 ? -3.437 4.234 6.897 1.00 95.81 102 VAL A C 1
ATOM 742 O O . VAL A 1 102 ? -2.476 4.248 7.662 1.00 95.81 102 VAL A O 1
ATOM 745 N N . CYS A 1 103 ? -3.274 4.191 5.577 1.00 95.19 103 CYS A N 1
ATOM 746 C CA . CYS A 1 103 ? -1.966 4.213 4.931 1.00 95.19 103 CYS A CA 1
ATOM 747 C C . CYS A 1 103 ? -1.449 5.653 4.814 1.00 95.19 103 CYS A C 1
ATOM 749 O O . CYS A 1 103 ? -2.023 6.464 4.086 1.00 95.19 103 CYS A O 1
ATOM 751 N N . LEU A 1 104 ? -0.354 5.954 5.515 1.00 94.69 104 LEU A N 1
ATOM 752 C CA . LEU A 1 104 ? 0.323 7.255 5.496 1.00 94.69 104 LEU A CA 1
ATOM 753 C C . LEU A 1 104 ? 1.392 7.347 4.403 1.00 94.69 104 LEU A C 1
ATOM 755 O O . LEU A 1 104 ? 1.599 8.406 3.820 1.00 94.69 104 LEU A O 1
ATOM 759 N N . GLY A 1 105 ? 2.056 6.230 4.120 1.00 94.06 105 GLY A N 1
ATOM 760 C CA . GLY A 1 105 ? 3.084 6.140 3.095 1.00 94.06 105 GLY A CA 1
ATOM 761 C C . GLY A 1 105 ? 3.214 4.717 2.583 1.00 94.06 105 GLY A C 1
ATOM 762 O O . GLY A 1 105 ? 2.961 3.756 3.314 1.00 94.06 105 GLY A O 1
ATOM 763 N N . VAL A 1 106 ? 3.599 4.578 1.322 1.00 94.25 106 VAL A N 1
ATOM 764 C CA . VAL A 1 106 ? 3.723 3.282 0.662 1.00 94.25 106 VAL A CA 1
ATOM 765 C C . VAL A 1 106 ? 4.911 3.254 -0.278 1.00 94.25 106 VAL A C 1
ATOM 767 O O . VAL A 1 106 ? 5.260 4.251 -0.902 1.00 94.25 106 VAL A O 1
ATOM 770 N N . THR A 1 107 ? 5.533 2.093 -0.391 1.00 93.44 107 THR A N 1
ATOM 771 C CA . THR A 1 107 ? 6.536 1.847 -1.421 1.00 93.44 107 THR A CA 1
ATOM 772 C C . THR A 1 107 ? 5.907 1.733 -2.805 1.00 93.44 107 THR A C 1
ATOM 774 O O . THR A 1 107 ? 4.749 1.341 -2.961 1.00 93.44 107 THR A O 1
ATOM 777 N N . TYR A 1 108 ? 6.683 2.071 -3.825 1.00 91.88 108 TYR A N 1
ATOM 778 C CA . TYR A 1 108 ? 6.377 1.799 -5.222 1.00 91.88 108 TYR A CA 1
ATOM 779 C C . TYR A 1 108 ? 7.647 1.329 -5.925 1.00 91.88 108 TYR A C 1
ATOM 781 O O . TYR A 1 108 ? 8.761 1.636 -5.504 1.00 91.88 108 TYR A O 1
ATOM 789 N N . THR A 1 109 ? 7.477 0.593 -7.015 1.00 89.06 109 THR A N 1
ATOM 790 C CA . THR A 1 109 ? 8.573 0.146 -7.869 1.00 89.06 109 THR A CA 1
ATOM 791 C C . THR A 1 109 ? 8.483 0.847 -9.215 1.00 89.06 109 THR A C 1
ATOM 793 O O . THR A 1 109 ? 7.463 0.781 -9.902 1.00 89.06 109 THR A O 1
ATOM 796 N N . GLU A 1 110 ? 9.570 1.486 -9.628 1.00 85.94 110 GLU A N 1
ATOM 797 C CA . GLU A 1 110 ? 9.696 2.075 -10.955 1.00 85.94 110 GLU A CA 1
ATOM 798 C C . GLU A 1 110 ? 10.867 1.486 -11.733 1.00 85.94 110 GLU A C 1
ATOM 800 O O . GLU A 1 110 ? 11.845 1.007 -11.169 1.00 85.94 110 GLU A O 1
ATOM 805 N N . LEU A 1 111 ? 10.762 1.511 -13.060 1.00 84.94 111 LEU A N 1
ATOM 806 C CA . LEU A 1 111 ? 11.841 1.087 -13.942 1.00 84.94 111 LEU A CA 1
ATOM 807 C C . LEU A 1 111 ? 12.684 2.304 -14.316 1.00 84.94 111 LEU A C 1
ATOM 809 O O . LEU A 1 111 ? 12.264 3.134 -15.128 1.00 84.94 111 LEU A O 1
ATOM 813 N N . VAL A 1 112 ? 13.881 2.387 -13.742 1.00 82.94 112 VAL A N 1
ATOM 814 C CA . VAL A 1 112 ? 14.831 3.470 -13.999 1.00 82.94 112 VAL A CA 1
ATOM 815 C C . VAL A 1 112 ? 15.767 3.055 -15.123 1.00 82.94 112 VAL A C 1
ATOM 817 O O . VAL A 1 112 ? 16.409 2.007 -15.068 1.00 82.94 112 VAL A O 1
ATOM 820 N N . ALA A 1 113 ? 15.840 3.862 -16.179 1.00 78.38 113 ALA A N 1
ATOM 821 C CA . ALA A 1 113 ? 16.762 3.600 -17.276 1.00 78.38 113 ALA A CA 1
ATOM 822 C C . ALA A 1 113 ? 18.207 3.744 -16.783 1.00 78.38 113 ALA A C 1
ATOM 824 O O . ALA A 1 113 ? 18.583 4.799 -16.277 1.00 78.38 113 ALA A O 1
ATOM 825 N N . ASP A 1 114 ? 19.018 2.703 -16.959 1.00 72.88 114 ASP A N 1
ATOM 826 C CA . ASP A 1 114 ? 20.447 2.784 -16.678 1.00 72.88 114 ASP A CA 1
ATOM 827 C C . ASP A 1 114 ? 21.149 3.474 -17.864 1.00 72.88 114 ASP A C 1
ATOM 829 O O . ASP A 1 114 ? 21.171 2.920 -18.970 1.00 72.88 114 ASP A O 1
ATOM 833 N N . PRO A 1 115 ? 21.724 4.677 -17.675 1.00 71.62 115 PRO A N 1
ATOM 834 C CA . PRO A 1 115 ? 22.375 5.414 -18.755 1.00 71.62 115 PRO A CA 1
ATOM 835 C C . PRO A 1 115 ? 23.609 4.691 -19.320 1.00 71.62 115 PRO A C 1
ATOM 837 O O . PRO A 1 115 ? 24.014 4.969 -20.452 1.00 71.62 115 PRO A O 1
ATOM 840 N N . ASN A 1 116 ? 24.194 3.753 -18.569 1.00 74.44 116 ASN A N 1
ATOM 841 C CA . ASN A 1 116 ? 25.387 3.010 -18.967 1.00 74.44 116 ASN A CA 1
ATOM 842 C C . ASN A 1 116 ? 25.056 1.677 -19.650 1.00 74.44 116 ASN A C 1
ATOM 844 O O . ASN A 1 116 ? 25.882 1.138 -20.391 1.00 74.44 116 ASN A O 1
ATOM 848 N N . ASN A 1 117 ? 23.846 1.154 -19.451 1.00 69.00 117 ASN A N 1
ATOM 849 C CA . ASN A 1 117 ? 23.445 -0.149 -19.957 1.00 69.00 117 ASN A CA 1
ATOM 850 C C . ASN A 1 117 ? 22.531 -0.028 -21.185 1.00 69.00 117 ASN A C 1
ATOM 852 O O . ASN A 1 117 ? 21.307 -0.119 -21.112 1.00 69.00 117 ASN A O 1
ATOM 856 N N . LYS A 1 118 ? 23.155 0.135 -22.357 1.00 67.25 118 LYS A N 1
ATOM 857 C CA . LYS A 1 118 ? 22.459 0.264 -23.652 1.00 67.25 118 LYS A CA 1
ATOM 858 C C . LYS A 1 118 ? 21.766 -1.017 -24.135 1.00 67.25 118 LYS A C 1
ATOM 860 O O . LYS A 1 118 ? 21.089 -0.971 -25.158 1.00 67.25 118 LYS A O 1
ATOM 865 N N . THR A 1 119 ? 21.959 -2.157 -23.470 1.00 66.38 119 THR A N 1
ATOM 866 C CA . THR A 1 119 ? 21.311 -3.424 -23.848 1.00 66.38 119 THR A CA 1
ATOM 867 C C . THR A 1 119 ? 20.018 -3.666 -23.067 1.00 66.38 119 THR A C 1
ATOM 869 O O . THR A 1 119 ? 19.130 -4.368 -23.556 1.00 66.38 119 THR A O 1
ATOM 872 N N . LEU A 1 120 ? 19.859 -3.039 -21.896 1.00 65.00 120 LEU A N 1
ATOM 873 C CA . LEU A 1 120 ? 18.668 -3.146 -21.059 1.00 65.00 120 LEU A CA 1
ATOM 874 C C . LEU A 1 120 ? 17.644 -2.056 -21.411 1.00 65.00 120 LEU A C 1
ATOM 876 O O . LEU A 1 120 ? 17.456 -1.072 -20.701 1.00 65.00 120 LEU A O 1
ATOM 880 N N . ASN A 1 121 ? 16.931 -2.249 -22.521 1.00 66.62 121 ASN A N 1
ATOM 881 C CA . ASN A 1 121 ? 15.953 -1.272 -23.030 1.00 66.62 121 ASN A CA 1
ATOM 882 C C . ASN A 1 121 ? 14.766 -0.987 -22.082 1.00 66.62 121 ASN A C 1
ATOM 884 O O . ASN A 1 121 ? 13.971 -0.087 -22.352 1.00 66.62 121 ASN A O 1
ATOM 888 N N . TRP A 1 122 ? 14.603 -1.781 -21.021 1.00 70.69 122 TRP A N 1
ATOM 889 C CA . TRP A 1 122 ? 13.468 -1.743 -20.099 1.00 70.69 122 TRP A CA 1
ATOM 890 C C . TRP A 1 122 ? 13.788 -1.127 -18.724 1.00 70.69 122 TRP A C 1
ATOM 892 O O . TRP A 1 122 ? 12.847 -0.861 -17.986 1.00 70.69 122 TRP A O 1
ATOM 902 N N . GLY A 1 123 ? 15.057 -0.817 -18.416 1.00 79.00 123 GLY A N 1
ATOM 903 C CA . GLY A 1 123 ? 15.479 -0.201 -17.144 1.00 79.00 123 GLY A CA 1
ATOM 904 C C . GLY A 1 123 ? 15.613 -1.183 -15.973 1.00 79.00 123 GLY A C 1
ATOM 905 O O . GLY A 1 123 ? 15.211 -2.330 -16.072 1.00 79.00 123 GLY A O 1
ATOM 906 N N . THR A 1 124 ? 16.190 -0.751 -14.858 1.00 81.81 124 THR A N 1
ATOM 907 C CA . THR A 1 124 ? 16.338 -1.554 -13.634 1.00 81.81 124 THR A CA 1
ATOM 908 C C . THR A 1 124 ? 15.235 -1.171 -12.645 1.00 81.81 124 THR A C 1
ATOM 910 O O . THR A 1 124 ? 15.002 0.025 -12.459 1.00 81.81 124 THR A O 1
ATOM 913 N N . PRO A 1 125 ? 14.546 -2.136 -12.006 1.00 83.88 125 PRO A N 1
ATOM 914 C CA . PRO A 1 125 ? 13.562 -1.821 -10.979 1.00 83.88 125 PRO A CA 1
ATOM 915 C C . PRO A 1 125 ? 14.245 -1.182 -9.768 1.00 83.88 125 PRO A C 1
ATOM 917 O O . PRO A 1 125 ? 15.191 -1.743 -9.215 1.00 83.88 125 PRO A O 1
ATOM 920 N N . GLN A 1 126 ? 13.754 -0.019 -9.361 1.00 86.00 126 GLN A N 1
ATOM 921 C CA . GLN A 1 126 ? 14.131 0.656 -8.127 1.00 86.00 126 GLN A CA 1
ATOM 922 C C . GLN A 1 126 ? 12.886 0.863 -7.273 1.00 86.00 126 GLN A C 1
ATOM 924 O O . GLN A 1 126 ? 11.808 1.157 -7.792 1.00 86.00 126 GLN A O 1
ATOM 929 N N . VAL A 1 127 ? 13.044 0.666 -5.967 1.00 88.69 127 VAL A N 1
ATOM 930 C CA . VAL A 1 127 ? 11.986 0.896 -4.985 1.00 88.69 127 VAL A CA 1
ATOM 931 C C . VAL A 1 127 ? 12.149 2.306 -4.441 1.00 88.69 127 VAL A C 1
ATOM 933 O O . VAL A 1 127 ? 13.241 2.681 -4.021 1.00 88.69 127 VAL A O 1
ATOM 936 N N . GLY A 1 128 ? 11.064 3.068 -4.447 1.00 90.06 128 GLY A N 1
ATOM 937 C CA . GLY A 1 128 ? 10.980 4.376 -3.813 1.00 90.06 128 GLY A CA 1
ATOM 938 C C . GLY A 1 128 ? 9.802 4.440 -2.851 1.00 90.06 128 GLY A C 1
ATOM 939 O O . GLY A 1 128 ? 8.978 3.523 -2.792 1.00 90.06 128 GLY A O 1
ATOM 940 N N . TRP A 1 129 ? 9.702 5.545 -2.118 1.00 92.62 129 TRP A N 1
ATOM 941 C CA . TRP A 1 129 ? 8.581 5.804 -1.224 1.00 92.62 129 TRP A CA 1
ATOM 942 C C . TRP A 1 129 ? 7.657 6.902 -1.747 1.00 92.62 129 TRP A C 1
ATOM 944 O O . TRP A 1 129 ? 8.089 7.882 -2.357 1.00 92.62 129 TRP A O 1
ATOM 954 N N . PHE A 1 130 ? 6.368 6.723 -1.487 1.00 91.88 130 PHE A N 1
ATOM 955 C CA . PHE A 1 130 ? 5.290 7.623 -1.855 1.00 91.88 130 PHE A CA 1
ATOM 956 C C . PHE A 1 130 ? 4.506 8.020 -0.604 1.00 91.88 130 PHE A C 1
ATOM 958 O O . PHE A 1 130 ? 3.970 7.162 0.101 1.00 91.88 130 PHE A O 1
ATOM 965 N N . ASP A 1 131 ? 4.444 9.321 -0.328 1.00 93.12 131 ASP A N 1
ATOM 966 C CA . ASP A 1 131 ? 3.578 9.882 0.712 1.00 93.12 131 ASP A CA 1
ATOM 967 C C . ASP A 1 131 ? 2.144 9.973 0.183 1.00 93.12 131 ASP A C 1
ATOM 969 O O . ASP A 1 131 ? 1.917 10.480 -0.915 1.00 93.12 131 ASP A O 1
ATOM 973 N N . THR A 1 132 ? 1.173 9.488 0.956 1.00 91.88 132 THR A N 1
ATOM 974 C CA . THR A 1 132 ? -0.240 9.532 0.553 1.00 91.88 132 THR A CA 1
ATOM 975 C C . THR A 1 132 ? -0.920 10.857 0.910 1.00 91.88 132 THR A C 1
ATOM 977 O O . THR A 1 132 ? -2.093 11.045 0.595 1.00 91.88 132 THR A O 1
ATOM 980 N N . GLU A 1 133 ? -0.225 11.786 1.577 1.00 91.44 133 GLU A N 1
ATOM 981 C CA . GLU A 1 133 ? -0.795 13.071 1.990 1.00 91.44 133 GLU A CA 1
ATOM 982 C C . GLU A 1 133 ? -1.175 13.972 0.816 1.00 91.44 133 GLU A C 1
ATOM 984 O O . GLU A 1 133 ? -0.328 14.341 0.004 1.00 91.44 133 GLU A O 1
ATOM 989 N N . GLY A 1 134 ? -2.441 14.399 0.770 1.00 86.25 134 GLY A N 1
ATOM 990 C CA . GLY A 1 134 ? -2.939 15.312 -0.263 1.00 86.25 134 GLY A CA 1
ATOM 991 C C . GLY A 1 134 ? -3.010 14.685 -1.658 1.00 86.25 134 GLY A C 1
ATOM 992 O O . GLY A 1 134 ? -3.276 15.385 -2.638 1.00 86.25 134 GLY A O 1
ATOM 993 N N . GLU A 1 135 ? -2.782 13.377 -1.754 1.00 89.50 135 GLU A N 1
ATOM 994 C CA . GLU A 1 135 ? -2.823 12.613 -2.990 1.00 89.50 135 GLU A CA 1
ATOM 995 C C . GLU A 1 135 ? -4.151 11.869 -3.127 1.00 89.50 135 GLU A C 1
ATOM 997 O O . GLU A 1 135 ? -4.820 11.512 -2.158 1.00 89.50 135 GLU A O 1
ATOM 1002 N N . LYS A 1 136 ? -4.556 11.617 -4.372 1.00 90.31 136 LYS A N 1
ATOM 1003 C CA . LYS A 1 136 ? -5.806 10.896 -4.635 1.00 90.31 136 LYS A CA 1
ATOM 1004 C C . LYS A 1 136 ? -5.639 9.421 -4.300 1.00 90.31 136 LYS A C 1
ATOM 1006 O O . LYS A 1 136 ? -4.669 8.805 -4.743 1.00 90.31 136 LYS A O 1
ATOM 1011 N N . TYR A 1 137 ? -6.666 8.826 -3.697 1.00 91.31 137 TYR A N 1
ATOM 1012 C CA . TYR A 1 137 ? -6.741 7.391 -3.405 1.00 91.31 137 TYR A CA 1
ATOM 1013 C C . TYR A 1 137 ? -6.254 6.507 -4.565 1.00 91.31 137 TYR A C 1
ATOM 1015 O O . TYR A 1 137 ? -5.421 5.624 -4.378 1.00 91.31 137 TYR A O 1
ATOM 1023 N N . GLN A 1 138 ? -6.704 6.788 -5.793 1.00 91.38 138 GLN A N 1
ATOM 1024 C CA . GLN A 1 138 ? -6.331 6.009 -6.981 1.00 91.38 138 GLN A CA 1
ATOM 1025 C C . GLN A 1 138 ? -4.823 6.009 -7.274 1.00 91.38 138 GLN A C 1
ATOM 1027 O O . GLN A 1 138 ? -4.305 5.015 -7.775 1.00 91.38 138 GLN A O 1
ATOM 1032 N N . VAL A 1 139 ? -4.117 7.103 -6.977 1.00 90.44 139 VAL A N 1
ATOM 1033 C CA . VAL A 1 139 ? -2.662 7.201 -7.177 1.00 90.44 139 VAL A CA 1
ATOM 1034 C C . VAL A 1 139 ? -1.939 6.366 -6.125 1.00 90.44 139 VAL A C 1
ATOM 1036 O O . VAL A 1 139 ? -1.030 5.615 -6.469 1.00 90.44 139 VAL A O 1
ATOM 1039 N N . SER A 1 140 ? -2.401 6.420 -4.875 1.00 91.31 140 SER A N 1
ATOM 1040 C CA . SER A 1 140 ? -1.873 5.618 -3.768 1.00 91.31 140 SER A CA 1
ATOM 1041 C C . SER A 1 140 ? -2.047 4.116 -4.002 1.00 91.31 140 SER A C 1
ATOM 1043 O O . SER A 1 140 ? -1.108 3.349 -3.802 1.00 91.31 140 SER A O 1
ATOM 1045 N N . ILE A 1 141 ? -3.212 3.686 -4.499 1.00 92.19 141 ILE A N 1
ATOM 1046 C CA . ILE A 1 141 ? -3.440 2.281 -4.872 1.00 92.19 141 ILE A CA 1
ATOM 1047 C C . ILE A 1 141 ? -2.580 1.879 -6.073 1.00 92.19 141 ILE A C 1
ATOM 1049 O O . ILE A 1 141 ? -1.968 0.814 -6.057 1.00 92.19 141 ILE A O 1
ATOM 1053 N N . ALA A 1 142 ? -2.462 2.738 -7.090 1.00 90.38 142 ALA A N 1
ATOM 1054 C CA . ALA A 1 142 ? -1.596 2.452 -8.230 1.00 90.38 142 ALA A CA 1
ATOM 1055 C C . ALA A 1 142 ? -0.126 2.288 -7.806 1.00 90.38 142 ALA A C 1
ATOM 1057 O O . ALA A 1 142 ? 0.546 1.388 -8.299 1.00 90.38 142 ALA A O 1
ATOM 1058 N N . ALA A 1 143 ? 0.361 3.109 -6.867 1.00 90.69 143 ALA A N 1
ATOM 1059 C CA . ALA A 1 143 ? 1.693 2.972 -6.280 1.00 90.69 143 ALA A CA 1
ATOM 1060 C C . ALA A 1 143 ? 1.870 1.602 -5.598 1.00 90.69 143 ALA A C 1
ATOM 1062 O O . ALA A 1 143 ? 2.822 0.887 -5.911 1.00 90.69 143 ALA A O 1
ATOM 1063 N N . MET A 1 144 ? 0.907 1.181 -4.768 1.00 91.31 144 MET A N 1
ATOM 1064 C CA . MET A 1 144 ? 0.906 -0.139 -4.113 1.00 91.31 144 MET A CA 1
ATOM 1065 C C . MET A 1 144 ? 1.013 -1.302 -5.105 1.00 91.31 144 MET A C 1
ATOM 1067 O O . MET A 1 144 ? 1.751 -2.260 -4.863 1.00 91.31 144 MET A O 1
ATOM 1071 N N . GLU A 1 145 ? 0.286 -1.220 -6.220 1.00 90.25 145 GLU A N 1
ATOM 1072 C CA . GLU A 1 145 ? 0.202 -2.274 -7.238 1.00 90.25 145 GLU A CA 1
ATOM 1073 C C . GLU A 1 145 ? 1.478 -2.441 -8.074 1.00 90.25 145 GLU A C 1
ATOM 1075 O O . GLU A 1 145 ? 1.641 -3.459 -8.747 1.00 90.25 145 GLU A O 1
ATOM 1080 N N . THR A 1 146 ? 2.407 -1.482 -8.025 1.00 90.06 146 THR A N 1
ATOM 1081 C CA . THR A 1 146 ? 3.695 -1.614 -8.728 1.00 90.06 146 THR A CA 1
ATOM 1082 C C . THR A 1 146 ? 4.667 -2.581 -8.047 1.00 90.06 146 THR A C 1
ATOM 1084 O O . THR A 1 146 ? 5.590 -3.074 -8.698 1.00 90.06 146 THR A O 1
ATOM 1087 N N . ASN A 1 147 ? 4.473 -2.882 -6.759 1.00 89.00 147 ASN A N 1
ATOM 1088 C CA . ASN A 1 147 ? 5.387 -3.732 -5.997 1.00 89.00 147 ASN A CA 1
ATOM 1089 C C . ASN A 1 147 ? 5.185 -5.213 -6.320 1.00 89.00 147 ASN A C 1
ATOM 1091 O O . ASN A 1 147 ? 4.063 -5.723 -6.311 1.00 89.00 147 ASN A O 1
ATOM 1095 N N . SER A 1 148 ? 6.291 -5.921 -6.553 1.00 84.25 148 SER A N 1
ATOM 1096 C CA . SER A 1 148 ? 6.277 -7.318 -7.016 1.00 84.25 148 SER A CA 1
ATOM 1097 C C . SER A 1 148 ? 6.884 -8.329 -6.043 1.00 84.25 148 SER A C 1
ATOM 1099 O O . SER A 1 148 ? 6.725 -9.528 -6.250 1.00 84.25 148 SER A O 1
ATOM 1101 N N . THR A 1 149 ? 7.570 -7.879 -4.992 1.00 88.88 149 THR A N 1
ATOM 1102 C CA . THR A 1 149 ? 8.224 -8.752 -4.003 1.00 88.88 149 THR A CA 1
ATOM 1103 C C . THR A 1 149 ? 7.752 -8.442 -2.593 1.00 88.88 149 THR A C 1
ATOM 1105 O O . THR A 1 149 ? 7.243 -9.311 -1.890 1.00 88.88 149 THR A O 1
ATOM 1108 N N . THR A 1 150 ? 7.892 -7.188 -2.189 1.00 91.81 150 THR A N 1
ATOM 1109 C CA . THR A 1 150 ? 7.570 -6.702 -0.853 1.00 91.81 150 THR A CA 1
ATOM 1110 C C . THR A 1 150 ? 6.834 -5.381 -0.968 1.00 91.81 150 THR A C 1
ATOM 1112 O O . THR A 1 150 ? 7.248 -4.498 -1.714 1.00 91.81 150 THR A O 1
ATOM 1115 N N . LEU A 1 151 ? 5.746 -5.260 -0.218 1.00 93.50 151 LEU A N 1
ATOM 1116 C CA . LEU A 1 151 ? 4.981 -4.039 -0.042 1.00 93.50 151 LEU A CA 1
ATOM 1117 C C . LEU A 1 151 ? 5.250 -3.516 1.367 1.00 93.50 151 LEU A C 1
ATOM 1119 O O . LEU A 1 151 ? 4.722 -4.050 2.347 1.00 93.50 151 LEU A O 1
ATOM 1123 N N . ASP A 1 152 ? 6.063 -2.472 1.449 1.00 94.69 152 ASP A N 1
ATOM 1124 C CA . ASP A 1 152 ? 6.308 -1.746 2.689 1.00 94.69 152 ASP A CA 1
ATOM 1125 C C . ASP A 1 152 ? 5.372 -0.543 2.783 1.00 94.69 152 ASP A C 1
ATOM 1127 O O . ASP A 1 152 ? 5.177 0.189 1.806 1.00 94.69 152 ASP A O 1
ATOM 1131 N N . MET A 1 153 ? 4.787 -0.353 3.964 1.00 95.00 153 MET A N 1
ATOM 1132 C CA . MET A 1 153 ? 3.853 0.730 4.255 1.00 95.00 153 MET A CA 1
ATOM 1133 C C . MET A 1 153 ? 4.097 1.308 5.645 1.00 95.00 153 MET A C 1
ATOM 1135 O O . MET A 1 153 ? 4.450 0.589 6.582 1.00 95.00 153 MET A O 1
ATOM 1139 N N . ILE A 1 154 ? 3.833 2.603 5.774 1.00 95.62 154 ILE A N 1
ATOM 1140 C CA . ILE A 1 154 ? 3.677 3.295 7.050 1.00 95.62 154 ILE A CA 1
ATOM 1141 C C . ILE A 1 154 ? 2.179 3.441 7.288 1.00 95.62 154 ILE A C 1
ATOM 1143 O O . ILE A 1 154 ? 1.452 3.975 6.447 1.00 95.62 154 ILE A O 1
ATOM 1147 N N . MET A 1 155 ? 1.721 2.938 8.425 1.00 95.81 155 MET A N 1
ATOM 1148 C CA . MET A 1 155 ? 0.313 2.849 8.774 1.00 95.81 155 MET A CA 1
ATOM 1149 C C . MET A 1 155 ? 0.037 3.635 10.050 1.00 95.81 155 MET A C 1
ATOM 1151 O O . MET A 1 155 ? 0.865 3.679 10.958 1.00 95.81 155 MET A O 1
ATOM 1155 N N . PHE A 1 156 ? -1.156 4.207 10.131 1.00 95.62 156 PHE A N 1
ATOM 1156 C CA . PHE A 1 156 ? -1.724 4.802 11.330 1.00 95.62 156 PHE A CA 1
ATOM 1157 C C . PHE A 1 156 ? -2.910 3.963 11.792 1.00 95.62 156 PHE A C 1
ATOM 1159 O O . PHE A 1 156 ? -3.808 3.666 11.006 1.00 95.62 156 PHE A O 1
ATOM 1166 N N . ARG A 1 157 ? -2.924 3.588 13.067 1.00 93.94 157 ARG A N 1
ATOM 1167 C CA . ARG A 1 157 ? -4.041 2.909 13.711 1.00 93.94 157 ARG A CA 1
ATOM 1168 C C . ARG A 1 157 ? -4.791 3.906 14.592 1.00 93.94 157 ARG A C 1
ATOM 1170 O O . ARG A 1 157 ? -4.261 4.245 15.650 1.00 93.94 157 ARG A O 1
ATOM 1177 N N . PRO A 1 158 ? -5.988 4.365 14.192 1.00 87.00 158 PRO A N 1
ATOM 1178 C CA . PRO A 1 158 ? -6.859 5.078 15.116 1.00 87.00 158 PRO A CA 1
ATOM 1179 C C . PRO A 1 158 ? -7.220 4.135 16.274 1.00 87.00 158 PRO A C 1
ATOM 1181 O O . PRO A 1 158 ? -7.485 2.951 16.045 1.00 87.00 158 PRO A O 1
ATOM 1184 N N . GLU A 1 159 ? -7.142 4.638 17.507 1.00 73.06 159 GLU A N 1
ATOM 1185 C CA . GLU A 1 159 ? -7.504 3.889 18.722 1.00 73.06 159 GLU A CA 1
ATOM 1186 C C . GLU A 1 159 ? -9.004 3.582 18.804 1.00 73.06 159 GLU A C 1
ATOM 1188 O O . GLU A 1 159 ? -9.818 4.441 18.390 1.00 73.06 159 GLU A O 1
#

Sequence (159 aa):
MAASALNASSVFLGSRVATPSTRRASRSKRASKVAVRAKQCEESDLMAKYPEGGPVFRVSIDCTMGTNSTGIVMKEGDEGRPEVSAIRPGGTAKNKLKIGDVCLGVTYTELVADPNNKTLNWGTPQVGWFDTEGEKYQVSIAAMETNSTTLDMIMFRPE

pLDDT: mean 78.4, std 19.43, range [36.25, 96.38]

Foldseek 3Di:
DDDDDDDDDPDDDDDPPDDPPPDPPPPPPPPPPVPLPFPFDAPVVLCVVQPDDDQKDKDKFFQQVFLVLQQFDWDQDPLQWTFTQDRDPRHRCPPVDDGGKTFQKKKAWDFAADPVDPPCPGHDIDITMGGCHNHHNVSRVVRQRRDNTMMMTIIGHDD

Organism: Micromonas pusilla (strain CCMP1545) (NCBI:txid564608)